Protein AF-A0A7S3DUL2-F1 (afdb_monomer)

Secondary structure (DSSP, 8-state):
-HHHHHHHHHHHHHHHHHTTHHHHHHHHHHHH-HHHHHHHHHHHHHHHHHHHHHGGG-HHHHHHHHHHHHHHHHHHHHHHHHHHHHHH-GGGHHHHHHHHHHHHHHHHHTHHHHHHHH-

Mean predicted aligned error: 7.65 Å

Foldseek 3Di:
DVLVVVLVVLLVVLLVVLLVCLVVLVVCCVPVHQVVLVVVLVVLVVVLVVLVVVCVVDVVSSSVSSNSVSNSVSNCVSSVLVVLCVPPHPPCSVVVVVVVVVVVVVVVVVVVVVVVVVD

Organism: NCBI:txid265537

Structure (mmCIF, N/CA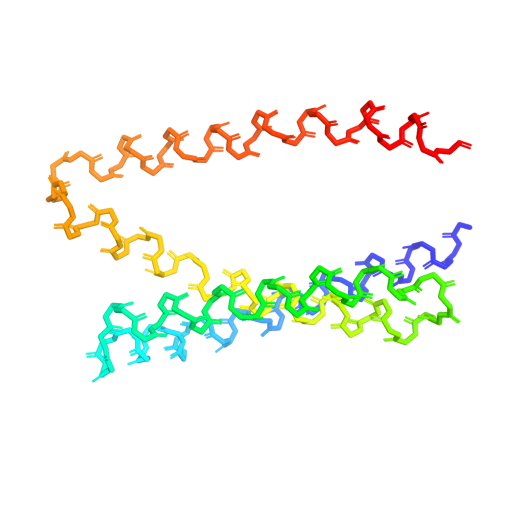/C/O backbone):
data_AF-A0A7S3DUL2-F1
#
_entry.id   AF-A0A7S3DUL2-F1
#
loop_
_atom_site.group_PDB
_atom_site.id
_atom_site.type_symbol
_atom_site.label_atom_id
_atom_site.label_alt_id
_atom_site.label_comp_id
_atom_site.label_asym_id
_atom_site.label_entity_id
_atom_site.label_seq_id
_atom_site.pdbx_PDB_ins_code
_atom_site.Cartn_x
_atom_site.Cartn_y
_atom_site.Cartn_z
_atom_site.occupancy
_atom_site.B_iso_or_equiv
_atom_site.auth_seq_id
_atom_site.auth_comp_id
_atom_site.auth_asym_id
_atom_site.auth_atom_id
_atom_site.pdbx_PDB_model_num
ATOM 1 N N . MET A 1 1 ? 17.197 6.586 -20.367 1.00 55.41 1 MET A N 1
ATOM 2 C CA . MET A 1 1 ? 16.374 7.694 -19.828 1.00 55.41 1 MET A CA 1
ATOM 3 C C . MET A 1 1 ? 14.947 7.662 -20.376 1.00 55.41 1 MET A C 1
ATOM 5 O O . MET A 1 1 ? 14.026 7.801 -19.583 1.00 55.41 1 MET A O 1
ATOM 9 N N . ASP A 1 2 ? 14.726 7.391 -21.668 1.00 65.62 2 ASP A N 1
ATOM 10 C CA . ASP A 1 2 ? 13.365 7.332 -22.242 1.00 65.62 2 ASP A CA 1
ATOM 11 C C . ASP A 1 2 ? 12.476 6.206 -21.678 1.00 65.62 2 ASP A C 1
ATOM 13 O O . ASP A 1 2 ? 11.288 6.418 -21.434 1.00 65.62 2 ASP A O 1
ATOM 17 N N . GLU A 1 3 ? 13.044 5.030 -21.385 1.00 66.75 3 GLU A N 1
ATOM 18 C CA . GLU A 1 3 ? 12.295 3.900 -20.808 1.00 66.75 3 GLU A CA 1
ATOM 19 C C . GLU A 1 3 ? 11.777 4.177 -19.390 1.00 66.75 3 GLU A C 1
ATOM 21 O O . GLU A 1 3 ? 10.616 3.896 -19.095 1.00 66.75 3 GLU A O 1
ATOM 26 N N . GLN A 1 4 ? 12.587 4.798 -18.524 1.00 69.75 4 GLN A N 1
ATOM 27 C CA . GLN A 1 4 ? 12.148 5.206 -17.183 1.00 69.75 4 GLN A CA 1
ATOM 28 C C . GLN A 1 4 ? 11.015 6.234 -17.254 1.00 69.75 4 GLN A C 1
ATOM 30 O O . GLN A 1 4 ? 10.044 6.124 -16.510 1.00 69.75 4 GLN A O 1
ATOM 35 N N . HIS A 1 5 ? 11.088 7.204 -18.170 1.00 75.38 5 HIS A N 1
ATOM 36 C CA . HIS A 1 5 ? 10.007 8.175 -18.348 1.00 75.38 5 HIS A CA 1
ATOM 37 C C . HIS A 1 5 ? 8.711 7.528 -18.847 1.00 75.38 5 HIS A C 1
ATOM 39 O O . HIS A 1 5 ? 7.628 7.893 -18.381 1.00 75.38 5 HIS A O 1
ATOM 45 N N . ALA A 1 6 ? 8.803 6.543 -19.745 1.00 78.12 6 ALA A N 1
ATOM 46 C CA . ALA A 1 6 ? 7.646 5.777 -20.195 1.00 78.12 6 ALA A CA 1
ATOM 47 C C . ALA A 1 6 ? 7.023 4.959 -19.049 1.00 78.12 6 ALA A C 1
ATOM 49 O O . ALA A 1 6 ? 5.808 4.999 -18.862 1.00 78.12 6 ALA A O 1
ATOM 50 N N . LEU A 1 7 ? 7.842 4.281 -18.241 1.00 76.38 7 LEU A N 1
ATOM 51 C CA . LEU A 1 7 ? 7.399 3.510 -17.075 1.00 76.38 7 LEU A CA 1
ATOM 52 C C . LEU A 1 7 ? 6.722 4.387 -16.018 1.00 76.38 7 LEU A C 1
ATOM 54 O O . LEU A 1 7 ? 5.650 4.036 -15.529 1.00 76.38 7 LEU A O 1
ATOM 58 N N . THR A 1 8 ? 7.285 5.559 -15.720 1.00 78.62 8 THR A N 1
ATOM 59 C CA . THR A 1 8 ? 6.676 6.522 -14.792 1.00 78.62 8 THR A CA 1
ATOM 60 C C . THR A 1 8 ? 5.331 7.026 -15.309 1.00 78.62 8 THR A C 1
ATOM 62 O O . THR A 1 8 ? 4.375 7.118 -14.542 1.00 78.62 8 THR A O 1
ATOM 65 N N . ARG A 1 9 ? 5.208 7.297 -16.617 1.00 81.12 9 ARG A N 1
ATOM 66 C CA . ARG A 1 9 ? 3.926 7.696 -17.219 1.00 81.12 9 ARG A CA 1
ATOM 67 C C . ARG A 1 9 ? 2.876 6.588 -17.092 1.00 81.12 9 ARG A C 1
ATOM 69 O O . ARG A 1 9 ? 1.732 6.884 -16.750 1.00 81.12 9 ARG A O 1
ATOM 76 N N . TRP A 1 10 ? 3.259 5.333 -17.331 1.00 81.19 10 TRP A N 1
ATOM 77 C CA . TRP A 1 10 ? 2.374 4.180 -17.145 1.00 81.19 10 TRP A CA 1
ATOM 78 C C . TRP A 1 10 ? 1.943 4.008 -15.691 1.00 81.19 10 TRP A C 1
ATOM 80 O O . TRP A 1 10 ? 0.757 3.811 -15.440 1.00 81.19 10 TRP A O 1
ATOM 90 N N . LEU A 1 11 ? 2.868 4.151 -14.740 1.00 82.88 11 LEU A N 1
ATOM 91 C CA . LEU A 1 11 ? 2.561 4.113 -13.312 1.00 82.88 11 LEU A CA 1
ATOM 92 C C . LEU A 1 11 ? 1.525 5.180 -12.939 1.00 82.88 11 LEU A C 1
ATOM 94 O O . LEU A 1 11 ? 0.506 4.849 -12.343 1.00 82.88 11 LEU A O 1
ATOM 98 N N . SER A 1 12 ? 1.739 6.441 -13.328 1.00 83.19 12 SER A N 1
ATOM 99 C CA . SER A 1 12 ? 0.801 7.529 -13.018 1.00 83.19 12 SER A CA 1
ATOM 100 C C . SER A 1 12 ? -0.581 7.310 -13.636 1.00 83.19 12 SER A C 1
ATOM 102 O O . SER A 1 12 ? -1.592 7.601 -13.002 1.00 83.19 12 SER A O 1
ATOM 104 N N . PHE A 1 13 ? -0.637 6.786 -14.863 1.00 85.38 13 PHE A N 1
ATOM 105 C CA . PHE A 1 13 ? -1.901 6.491 -15.535 1.00 85.38 13 PHE A CA 1
ATOM 106 C C . PHE A 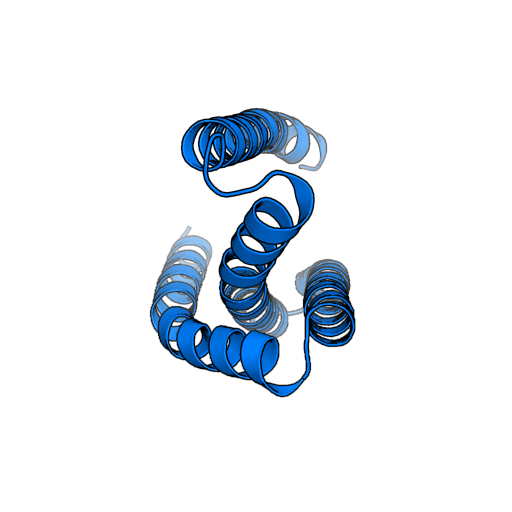1 13 ? -2.666 5.351 -14.847 1.00 85.38 13 PHE A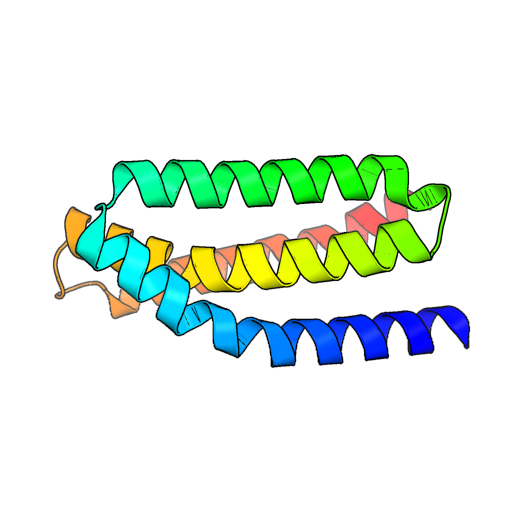 C 1
ATOM 108 O O . PHE A 1 13 ? -3.873 5.456 -14.630 1.00 85.38 13 PHE A O 1
ATOM 115 N N . LEU A 1 14 ? -1.963 4.281 -14.465 1.00 85.94 14 LEU A N 1
ATOM 116 C CA . LEU A 1 14 ? -2.545 3.140 -13.759 1.00 85.94 14 LEU A CA 1
ATOM 117 C C . LEU A 1 14 ? -3.015 3.515 -12.349 1.00 85.94 14 LEU A C 1
ATOM 119 O O . LEU A 1 14 ? -4.101 3.102 -11.952 1.00 85.94 14 LEU A O 1
ATOM 123 N N . ASP A 1 15 ? -2.248 4.332 -11.623 1.00 81.94 15 ASP A N 1
ATOM 124 C CA . ASP A 1 15 ? -2.616 4.805 -10.282 1.00 81.94 15 ASP A CA 1
ATOM 125 C C . ASP A 1 15 ? -3.865 5.704 -10.338 1.00 81.94 15 ASP A C 1
ATOM 127 O O . ASP A 1 15 ? -4.801 5.532 -9.557 1.00 81.94 15 ASP A O 1
ATOM 131 N N . ALA A 1 16 ? -3.957 6.587 -11.340 1.00 83.50 16 ALA A N 1
ATOM 132 C CA . ALA A 1 16 ? -5.160 7.387 -11.577 1.00 83.50 16 ALA A CA 1
ATOM 133 C C . ALA A 1 16 ? -6.381 6.519 -11.936 1.00 83.50 16 ALA A C 1
ATOM 135 O O . ALA A 1 16 ? -7.483 6.761 -11.443 1.00 83.50 16 ALA A O 1
ATOM 136 N N . GLY A 1 17 ? -6.195 5.485 -12.762 1.00 82.50 17 GLY A N 1
ATOM 137 C CA . GLY A 1 17 ? -7.259 4.545 -13.123 1.00 82.50 17 GLY A CA 1
ATOM 138 C C . GLY A 1 17 ? -7.736 3.686 -11.946 1.00 82.50 17 GLY A C 1
ATOM 139 O O . GLY A 1 17 ? -8.925 3.382 -11.835 1.00 82.50 17 GLY A O 1
ATOM 140 N N . ALA A 1 18 ? -6.841 3.339 -11.022 1.00 81.75 18 ALA A N 1
ATOM 141 C CA . ALA A 1 18 ? -7.166 2.510 -9.866 1.00 81.75 18 ALA A CA 1
ATOM 142 C C . ALA A 1 18 ? -8.097 3.195 -8.854 1.00 81.75 18 ALA A C 1
ATOM 144 O O . ALA A 1 18 ? -8.715 2.503 -8.042 1.00 81.75 18 ALA A O 1
ATOM 145 N N . ILE A 1 19 ? -8.282 4.519 -8.924 1.00 79.88 19 ILE A N 1
ATOM 146 C CA . ILE A 1 19 ? -9.261 5.253 -8.102 1.00 79.88 19 ILE A CA 1
ATOM 147 C C . ILE A 1 19 ? -10.680 4.703 -8.310 1.00 79.88 19 ILE A C 1
ATOM 149 O O . ILE A 1 19 ? -11.476 4.666 -7.373 1.00 79.88 19 ILE A O 1
ATOM 153 N N . VAL A 1 20 ? -10.990 4.182 -9.501 1.00 82.44 20 VAL A N 1
ATOM 154 C CA . VAL A 1 20 ? -12.296 3.572 -9.801 1.00 82.44 20 VAL A CA 1
ATOM 155 C C . VAL A 1 20 ? -12.518 2.271 -9.009 1.00 82.44 20 VAL A C 1
ATOM 157 O O . VAL A 1 20 ? -13.658 1.888 -8.754 1.00 82.44 20 VAL A O 1
ATOM 160 N N . ALA A 1 21 ? -11.450 1.616 -8.539 1.00 80.31 21 ALA A N 1
ATOM 161 C CA . ALA A 1 21 ? -11.537 0.441 -7.671 1.00 80.31 21 ALA A CA 1
ATOM 162 C C . ALA A 1 21 ? -11.774 0.793 -6.187 1.00 80.31 21 ALA A C 1
ATOM 164 O O . ALA A 1 21 ? -12.150 -0.079 -5.403 1.00 80.31 21 ALA A O 1
ATOM 165 N N . ALA A 1 22 ? -11.610 2.059 -5.784 1.00 78.25 22 ALA A N 1
ATOM 166 C CA . ALA A 1 22 ? -11.868 2.496 -4.413 1.00 78.25 22 ALA A CA 1
ATOM 167 C C . ALA A 1 22 ? -13.329 2.260 -3.960 1.00 78.25 22 ALA A C 1
ATOM 169 O O . ALA A 1 22 ? -13.513 1.630 -2.915 1.00 78.25 22 ALA A O 1
ATOM 170 N N . PRO A 1 23 ? -14.382 2.651 -4.714 1.00 81.44 23 PRO A N 1
ATOM 171 C CA . PRO A 1 23 ? -15.764 2.350 -4.324 1.00 81.44 23 PRO A CA 1
ATOM 172 C C . PRO A 1 23 ? -16.062 0.844 -4.277 1.00 81.44 23 PRO A C 1
ATOM 174 O O . PRO A 1 23 ? -16.826 0.408 -3.418 1.00 81.44 23 PRO A O 1
ATOM 177 N N . LEU A 1 24 ? -15.419 0.035 -5.128 1.00 82.31 24 LEU A N 1
ATOM 178 C CA . LEU A 1 24 ? -15.545 -1.427 -5.087 1.00 82.31 24 LEU A CA 1
ATOM 179 C C . LEU A 1 24 ? -15.011 -1.998 -3.766 1.00 82.31 24 LEU A C 1
ATOM 181 O O . LEU A 1 24 ? -15.667 -2.826 -3.136 1.00 82.31 24 LEU A O 1
ATOM 185 N N . SER A 1 25 ? -13.847 -1.524 -3.318 1.00 79.50 25 SER A N 1
ATOM 186 C CA . SER A 1 25 ? -13.275 -1.946 -2.036 1.00 79.50 25 SER A CA 1
ATOM 187 C C . SER A 1 25 ? -14.131 -1.514 -0.837 1.00 79.50 25 SER A C 1
ATOM 189 O O . SER A 1 25 ? -14.294 -2.283 0.109 1.00 79.50 25 SER A O 1
ATOM 191 N N . GLY A 1 26 ? -14.751 -0.328 -0.905 1.00 79.88 26 GLY A N 1
ATOM 192 C CA . GLY A 1 26 ? -15.709 0.136 0.099 1.00 79.88 26 GLY A CA 1
ATOM 193 C C . GLY A 1 26 ? -16.956 -0.747 0.154 1.00 79.88 26 GLY A C 1
ATOM 194 O O . GLY A 1 26 ? -17.379 -1.142 1.236 1.00 79.88 26 GLY A O 1
ATOM 195 N N . TYR A 1 27 ? -17.491 -1.137 -1.007 1.00 82.06 27 TYR A N 1
ATOM 196 C CA . TYR A 1 27 ? -18.622 -2.060 -1.086 1.00 82.06 27 TYR A CA 1
ATOM 197 C C . TYR A 1 27 ? -18.288 -3.447 -0.517 1.00 82.06 27 TYR A C 1
ATOM 199 O O . TYR A 1 27 ? -19.091 -4.017 0.218 1.00 82.06 27 TYR A O 1
ATOM 207 N N . MET A 1 28 ? -17.101 -3.994 -0.805 1.00 78.56 28 MET A N 1
ATOM 208 C CA . MET A 1 28 ? -16.655 -5.268 -0.216 1.00 78.56 28 MET A CA 1
ATOM 209 C C . MET A 1 28 ? -16.527 -5.188 1.307 1.00 78.56 28 MET A C 1
A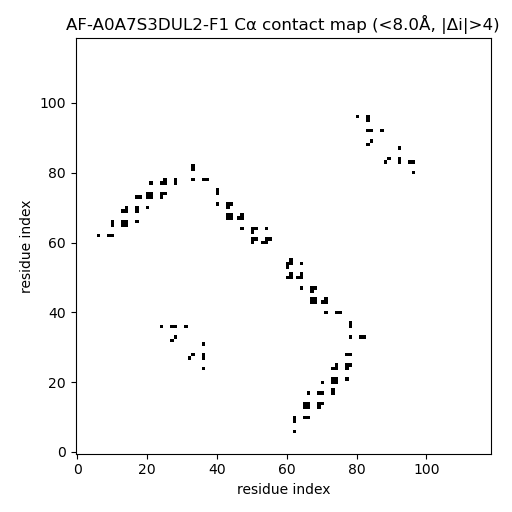TOM 211 O O . MET A 1 28 ? -16.937 -6.114 2.008 1.00 78.56 28 MET A O 1
ATOM 215 N N . LEU A 1 29 ? -15.995 -4.078 1.819 1.00 80.12 29 LEU A N 1
ATOM 216 C CA . LEU A 1 29 ? -15.844 -3.858 3.253 1.00 80.12 29 LEU A CA 1
ATOM 217 C C . LEU A 1 29 ? -17.204 -3.815 3.970 1.00 80.12 29 LEU A C 1
ATOM 219 O O . LEU A 1 29 ? -17.331 -4.378 5.059 1.00 80.12 29 LEU A O 1
ATOM 223 N N . ASP A 1 30 ? -18.204 -3.189 3.350 1.00 80.81 30 ASP A N 1
ATOM 224 C CA . ASP A 1 30 ? -19.548 -3.030 3.916 1.00 80.81 30 ASP A CA 1
ATOM 225 C C . ASP A 1 30 ? -20.397 -4.313 3.799 1.00 80.81 30 ASP A C 1
ATOM 227 O O . ASP A 1 30 ? -21.143 -4.665 4.708 1.00 80.81 30 ASP A O 1
ATOM 231 N N . SER A 1 31 ? -20.239 -5.073 2.707 1.00 81.50 31 SER A N 1
ATOM 232 C CA . SER A 1 31 ? -21.046 -6.276 2.432 1.00 81.50 31 SER A CA 1
ATOM 233 C C . SER A 1 31 ? -20.480 -7.576 3.014 1.00 81.50 31 SER A C 1
ATOM 235 O O . SER A 1 31 ? -21.239 -8.410 3.505 1.00 81.50 31 SER A O 1
ATOM 237 N N . VAL A 1 32 ? -19.159 -7.777 2.960 1.00 76.88 32 VAL A N 1
ATOM 238 C CA . VAL A 1 32 ? -18.497 -9.040 3.353 1.00 76.88 32 VAL A CA 1
ATOM 239 C C . VAL A 1 32 ? -17.816 -8.915 4.723 1.00 76.88 32 VAL A C 1
ATOM 241 O O . VAL A 1 32 ? -17.538 -9.911 5.394 1.00 76.88 32 VAL A O 1
ATOM 244 N N . GLY A 1 33 ? -17.577 -7.684 5.177 1.00 77.56 33 GLY A N 1
ATOM 245 C CA . GLY A 1 33 ? -17.000 -7.375 6.476 1.00 77.56 33 GLY A CA 1
ATOM 246 C C . GLY A 1 33 ? -15.475 -7.231 6.479 1.00 77.56 33 GLY A C 1
ATOM 247 O O . GLY A 1 33 ? -14.774 -7.322 5.468 1.00 77.56 33 GLY A O 1
ATOM 248 N N . PHE A 1 34 ? -14.944 -6.981 7.677 1.00 74.00 34 PHE A N 1
ATOM 249 C CA . PHE A 1 34 ? -13.568 -6.518 7.880 1.00 74.00 34 PHE A CA 1
ATOM 250 C C . PHE A 1 34 ? -12.494 -7.595 7.632 1.00 74.00 34 PHE A C 1
ATOM 252 O O . PHE A 1 34 ? -11.508 -7.341 6.946 1.00 74.00 34 PHE A O 1
ATOM 259 N N . ALA A 1 35 ? -12.687 -8.808 8.162 1.00 79.19 35 ALA A N 1
ATOM 260 C CA . ALA A 1 35 ? -11.718 -9.903 8.058 1.00 79.19 35 ALA A CA 1
ATOM 261 C C . ALA A 1 35 ? -11.454 -10.395 6.615 1.00 79.19 35 ALA A C 1
ATOM 263 O O . ALA A 1 35 ? -10.284 -10.504 6.247 1.00 79.19 35 ALA A O 1
ATOM 264 N N . PRO A 1 36 ? -12.468 -10.661 5.766 1.00 80.69 36 PRO A N 1
ATOM 265 C CA . PRO A 1 36 ? -12.215 -11.102 4.392 1.00 80.69 36 PRO A CA 1
ATOM 266 C C . PRO A 1 36 ? -11.571 -10.001 3.546 1.00 80.69 36 PRO A C 1
ATOM 268 O O . PRO A 1 36 ? -10.661 -10.283 2.770 1.00 80.69 36 PRO A O 1
ATOM 271 N N . THR A 1 37 ? -11.955 -8.739 3.761 1.00 81.94 37 THR A N 1
ATOM 272 C CA . THR A 1 37 ? -11.323 -7.593 3.091 1.00 81.94 37 THR A CA 1
ATOM 273 C C . THR A 1 37 ? -9.845 -7.469 3.474 1.00 81.94 37 THR A C 1
ATOM 275 O O . THR A 1 37 ? -9.011 -7.241 2.602 1.00 81.94 37 THR A O 1
ATOM 278 N N . ALA A 1 38 ? -9.490 -7.708 4.744 1.00 81.62 38 ALA A N 1
ATOM 279 C CA . ALA A 1 38 ? -8.097 -7.741 5.195 1.00 81.62 38 ALA A CA 1
ATOM 280 C C . ALA A 1 38 ? -7.272 -8.799 4.448 1.00 81.62 38 ALA A C 1
ATOM 282 O O . ALA A 1 38 ? -6.187 -8.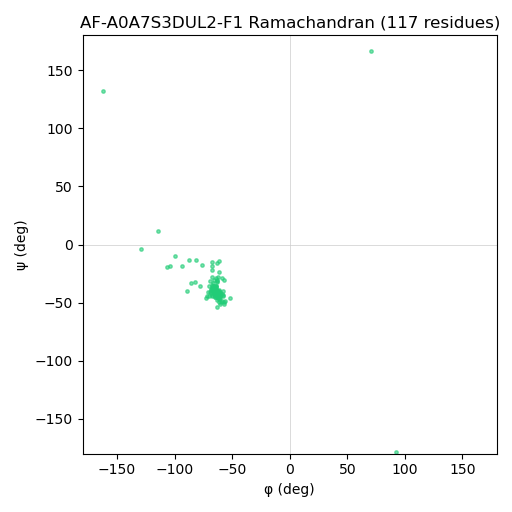505 3.946 1.00 81.62 38 ALA A O 1
ATOM 283 N N . VAL A 1 39 ? -7.801 -10.024 4.354 1.00 86.12 39 VAL A N 1
ATOM 284 C CA . VAL A 1 39 ? -7.137 -11.136 3.661 1.00 86.12 39 VAL A CA 1
ATOM 285 C C . VAL A 1 39 ? -6.968 -10.812 2.180 1.00 86.12 39 VAL A C 1
ATOM 287 O O . VAL A 1 39 ? -5.871 -10.976 1.656 1.00 86.12 39 VAL A O 1
ATOM 290 N N . CYS A 1 40 ? -8.001 -10.287 1.513 1.00 85.75 40 CYS A N 1
ATOM 291 C CA . CYS A 1 40 ? -7.899 -9.853 0.120 1.00 85.75 40 CYS A CA 1
ATOM 292 C C . CYS A 1 40 ? -6.797 -8.803 -0.068 1.00 85.75 40 CYS A C 1
ATOM 294 O O . CYS A 1 40 ? -5.933 -8.984 -0.923 1.00 85.75 40 CYS A O 1
ATOM 296 N N . THR A 1 41 ? -6.765 -7.755 0.755 1.00 86.25 41 THR A N 1
ATOM 297 C CA . THR A 1 41 ? -5.739 -6.704 0.669 1.00 86.25 41 THR A CA 1
ATOM 298 C C . THR A 1 41 ? -4.330 -7.269 0.869 1.00 86.25 41 THR A C 1
ATOM 300 O O . THR A 1 41 ? -3.428 -6.950 0.096 1.00 86.25 41 THR A O 1
ATOM 303 N N . ILE A 1 42 ? -4.134 -8.165 1.844 1.00 87.69 42 ILE A N 1
ATOM 304 C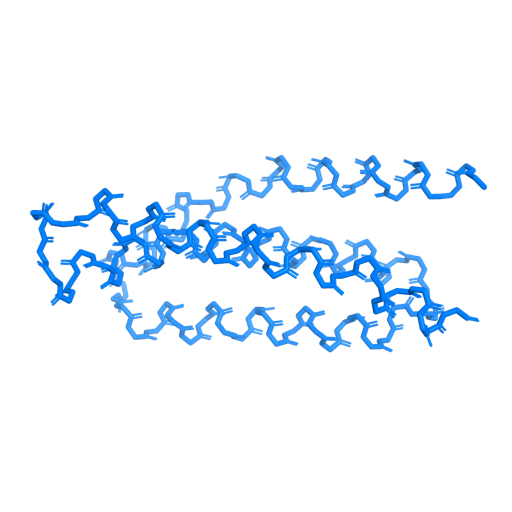 CA . ILE A 1 42 ? -2.843 -8.835 2.076 1.00 87.69 42 ILE A CA 1
ATOM 305 C C . ILE A 1 42 ? -2.445 -9.697 0.873 1.00 87.69 42 ILE A C 1
ATOM 307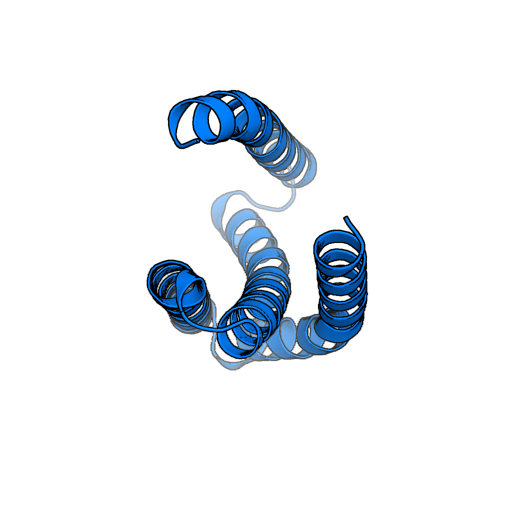 O O . ILE A 1 42 ? -1.302 -9.630 0.429 1.00 87.69 42 ILE A O 1
ATOM 311 N N . MET A 1 43 ? -3.375 -10.469 0.307 1.00 89.94 43 MET A N 1
ATOM 312 C CA . MET A 1 43 ? -3.102 -11.335 -0.844 1.00 89.94 43 MET A CA 1
ATOM 313 C C . MET A 1 43 ? -2.723 -10.534 -2.094 1.00 89.94 43 MET A C 1
ATOM 315 O O . MET A 1 43 ? -1.792 -10.918 -2.804 1.00 89.94 43 MET A O 1
ATOM 319 N N . VAL A 1 44 ? -3.381 -9.397 -2.347 1.00 87.69 44 VAL A N 1
ATOM 320 C CA . VAL A 1 44 ? -3.013 -8.497 -3.454 1.00 87.69 44 VAL A CA 1
ATOM 321 C C . VAL A 1 44 ? -1.621 -7.894 -3.215 1.00 87.69 44 VAL A C 1
ATOM 323 O O . VAL A 1 44 ? -0.807 -7.860 -4.137 1.00 87.69 44 VAL A O 1
ATOM 326 N N . GLY A 1 45 ? -1.298 -7.508 -1.975 1.00 86.50 45 GLY A N 1
ATOM 327 C CA . GLY A 1 45 ? 0.035 -7.015 -1.608 1.00 86.50 45 GLY A CA 1
ATOM 328 C C . GLY A 1 45 ? 1.141 -8.067 -1.767 1.00 86.50 45 GLY A C 1
ATOM 329 O O . GLY A 1 45 ? 2.195 -7.783 -2.331 1.00 86.50 45 GLY A O 1
ATOM 330 N N . LEU A 1 46 ? 0.895 -9.310 -1.345 1.00 88.44 46 LEU A N 1
ATOM 331 C CA . LEU A 1 46 ? 1.830 -10.423 -1.543 1.00 88.44 46 LEU A CA 1
ATOM 332 C C . LEU A 1 46 ? 2.048 -10.714 -3.028 1.00 88.44 46 LEU A C 1
ATOM 334 O O . LEU A 1 46 ? 3.182 -10.896 -3.464 1.00 88.44 46 LEU A O 1
ATOM 338 N N . THR A 1 47 ? 0.971 -10.702 -3.814 1.00 88.75 47 THR A N 1
ATOM 339 C CA . THR A 1 47 ? 1.042 -10.895 -5.267 1.00 88.75 47 THR A CA 1
ATOM 340 C C . THR A 1 47 ? 1.931 -9.827 -5.907 1.00 88.75 47 THR A C 1
ATOM 342 O O . THR A 1 47 ? 2.789 -10.149 -6.726 1.00 88.75 47 THR A O 1
ATOM 345 N N . GLN A 1 48 ? 1.794 -8.570 -5.479 1.00 88.06 48 GLN A N 1
ATOM 346 C CA . GLN A 1 48 ? 2.625 -7.458 -5.935 1.00 88.06 48 GLN A CA 1
ATOM 347 C C . GLN A 1 48 ? 4.113 -7.645 -5.588 1.00 88.06 48 GLN A C 1
ATOM 349 O O . GLN A 1 48 ? 4.967 -7.417 -6.447 1.00 88.06 48 GLN A O 1
ATOM 354 N N . GLN A 1 49 ? 4.439 -8.107 -4.377 1.00 86.38 49 GLN A N 1
ATOM 355 C CA . GLN A 1 49 ? 5.830 -8.386 -3.998 1.00 86.38 49 GLN A CA 1
ATOM 356 C C . GLN A 1 49 ? 6.442 -9.524 -4.821 1.00 86.38 49 GLN A C 1
ATOM 358 O O . GLN A 1 49 ? 7.566 -9.397 -5.302 1.00 86.38 49 GLN A O 1
ATOM 363 N N . VAL A 1 50 ? 5.696 -10.611 -5.044 1.00 86.81 50 VAL A N 1
ATOM 364 C CA . VAL A 1 50 ? 6.153 -11.731 -5.885 1.00 86.81 50 VAL A CA 1
ATOM 365 C C . VAL A 1 50 ? 6.390 -11.269 -7.324 1.00 86.81 50 VAL A C 1
ATOM 367 O O . VAL A 1 50 ? 7.399 -11.623 -7.930 1.00 86.81 50 VAL A O 1
ATOM 370 N N . LEU A 1 51 ? 5.503 -10.427 -7.860 1.00 84.81 51 LEU A N 1
ATOM 371 C CA . LEU A 1 51 ? 5.656 -9.833 -9.188 1.00 84.81 51 LEU A CA 1
ATOM 372 C C . LEU A 1 51 ? 6.91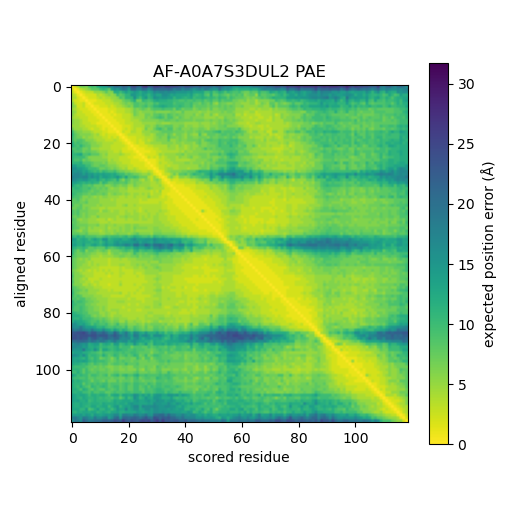7 -8.972 -9.303 1.00 84.81 51 LEU A C 1
ATOM 374 O O . LEU A 1 51 ? 7.596 -9.045 -10.323 1.00 84.81 51 LEU A O 1
ATOM 378 N N . LEU A 1 52 ? 7.264 -8.194 -8.271 1.00 83.12 52 LEU A N 1
ATOM 379 C CA . LEU A 1 52 ? 8.502 -7.408 -8.261 1.00 83.12 52 LEU A CA 1
ATOM 380 C C . LEU A 1 52 ? 9.765 -8.276 -8.288 1.00 83.12 52 LEU A C 1
ATOM 382 O O . LEU A 1 52 ? 10.722 -7.902 -8.958 1.00 83.12 52 LEU A O 1
ATOM 386 N N . LEU A 1 53 ? 9.767 -9.439 -7.630 1.00 82.31 53 LEU A N 1
ATOM 387 C CA . LEU A 1 53 ? 10.923 -10.347 -7.646 1.00 82.31 53 LEU A CA 1
ATOM 388 C C . LEU A 1 53 ? 11.220 -10.902 -9.048 1.00 82.31 53 LEU A C 1
ATOM 390 O O . LEU A 1 53 ? 12.368 -11.194 -9.369 1.00 82.31 53 LEU A O 1
ATOM 394 N N . VAL A 1 54 ? 10.193 -11.029 -9.892 1.00 79.88 54 VAL A N 1
ATOM 395 C CA . VAL A 1 54 ? 10.304 -11.570 -11.260 1.00 79.88 54 VAL A CA 1
ATOM 396 C C . VAL A 1 54 ? 10.359 -10.451 -12.318 1.00 79.88 54 VAL A C 1
ATOM 398 O O . VAL A 1 54 ? 10.695 -10.697 -13.480 1.00 79.88 54 VAL A O 1
ATOM 401 N N . ALA A 1 55 ? 10.095 -9.198 -11.929 1.00 68.38 55 ALA A N 1
ATOM 402 C CA . ALA A 1 55 ? 9.979 -8.053 -12.834 1.00 68.38 55 ALA A CA 1
ATOM 403 C C . ALA A 1 55 ? 11.262 -7.735 -13.620 1.00 68.38 55 ALA A C 1
ATOM 405 O O . ALA A 1 55 ? 11.170 -7.184 -14.715 1.00 68.38 55 ALA A O 1
ATOM 406 N N . GLY A 1 56 ? 12.439 -8.139 -13.126 1.00 63.78 56 GLY A N 1
ATOM 407 C CA . GLY A 1 56 ? 13.718 -7.935 -13.819 1.00 63.78 56 GLY A CA 1
ATOM 408 C C . GLY A 1 56 ? 13.828 -8.629 -15.186 1.00 63.78 56 GLY A C 1
ATOM 409 O O . GLY A 1 56 ? 14.716 -8.301 -15.963 1.00 63.78 56 GLY A O 1
ATOM 410 N N . SER A 1 57 ? 12.924 -9.564 -15.504 1.00 68.81 57 SER A N 1
ATOM 411 C CA . SER A 1 57 ? 12.973 -10.347 -16.749 1.00 68.81 57 SER A CA 1
ATOM 412 C C . SER A 1 57 ? 12.142 -9.766 -17.902 1.00 68.81 57 SER A C 1
ATOM 414 O O . SER A 1 57 ? 12.341 -10.162 -19.049 1.00 68.81 57 SER A O 1
ATOM 416 N N . SER A 1 58 ? 11.174 -8.875 -17.642 1.00 77.38 58 SER A N 1
ATOM 417 C CA . SER A 1 58 ? 10.291 -8.345 -18.693 1.00 77.38 58 SER A CA 1
ATOM 418 C C . SER A 1 58 ? 9.572 -7.058 -18.285 1.00 77.38 58 SER A C 1
ATOM 420 O O . SER A 1 58 ? 8.891 -7.009 -17.258 1.00 77.38 58 SER A O 1
ATOM 422 N N . SER A 1 59 ? 9.603 -6.050 -19.161 1.00 75.25 59 SER A N 1
ATOM 423 C CA . SER A 1 59 ? 8.909 -4.768 -18.971 1.00 75.25 59 SER A CA 1
ATOM 424 C C . SER A 1 59 ? 7.389 -4.920 -18.799 1.00 75.25 59 SER A C 1
ATOM 426 O O . SER A 1 59 ? 6.768 -4.132 -18.088 1.00 75.25 59 SER A O 1
ATOM 428 N N . LEU A 1 60 ? 6.776 -5.959 -19.384 1.00 79.25 60 LEU A N 1
ATOM 429 C CA . LEU A 1 60 ? 5.342 -6.240 -19.225 1.00 79.25 60 LEU A CA 1
ATOM 430 C C . LEU A 1 60 ? 4.989 -6.685 -17.800 1.00 79.25 60 LEU A C 1
ATOM 432 O O . LEU A 1 60 ? 3.957 -6.280 -17.266 1.00 79.25 60 LEU A O 1
ATOM 436 N N . ILE A 1 61 ? 5.859 -7.475 -17.167 1.00 81.88 61 ILE A N 1
ATOM 437 C CA . ILE A 1 61 ? 5.678 -7.940 -15.784 1.00 81.88 61 ILE A CA 1
ATOM 438 C C . ILE A 1 61 ? 5.785 -6.750 -14.823 1.00 81.88 61 ILE A C 1
ATOM 440 O O . ILE A 1 61 ? 5.032 -6.665 -13.853 1.00 81.88 61 ILE A O 1
ATOM 444 N N . MET A 1 62 ? 6.650 -5.781 -15.135 1.00 81.56 62 MET A N 1
ATOM 445 C CA . MET A 1 62 ? 6.778 -4.553 -14.352 1.00 81.56 62 MET A CA 1
ATOM 446 C C . MET A 1 62 ? 5.528 -3.664 -14.443 1.00 81.56 62 MET A C 1
ATOM 448 O O . MET A 1 62 ? 5.023 -3.215 -13.416 1.00 81.56 62 MET A O 1
ATOM 452 N N . ILE A 1 63 ? 4.964 -3.481 -15.643 1.00 83.88 63 ILE A N 1
ATOM 453 C CA . ILE A 1 63 ? 3.700 -2.743 -15.828 1.00 83.88 63 ILE A CA 1
ATOM 454 C C . ILE A 1 63 ? 2.549 -3.441 -15.089 1.00 83.88 63 ILE A C 1
ATOM 456 O O . ILE A 1 63 ? 1.742 -2.784 -14.430 1.00 83.88 63 ILE A O 1
ATOM 460 N N . PHE A 1 64 ? 2.486 -4.774 -15.147 1.00 85.00 64 PHE A N 1
ATOM 461 C CA . PHE A 1 64 ? 1.479 -5.536 -14.412 1.00 85.00 64 PHE A CA 1
ATOM 462 C C . PHE A 1 64 ? 1.643 -5.384 -12.892 1.00 85.00 64 PHE A C 1
ATOM 464 O O . PHE A 1 64 ? 0.658 -5.175 -12.188 1.00 85.00 64 PHE A O 1
ATOM 471 N N . SER A 1 65 ? 2.880 -5.389 -12.385 1.00 86.12 65 SER A N 1
ATOM 472 C CA . SER A 1 65 ? 3.169 -5.107 -10.972 1.00 86.12 65 SER A CA 1
ATOM 473 C C . SER A 1 65 ? 2.657 -3.728 -10.538 1.00 86.12 65 SER A C 1
ATOM 475 O O . SER A 1 65 ? 2.058 -3.608 -9.470 1.00 86.12 65 SER A O 1
ATOM 477 N N . PHE A 1 66 ? 2.793 -2.701 -11.385 1.00 85.50 66 PHE A N 1
ATOM 478 C CA . PHE A 1 66 ? 2.236 -1.371 -11.114 1.00 85.50 66 PHE A CA 1
ATOM 479 C C . PHE A 1 66 ? 0.706 -1.364 -11.057 1.00 85.50 66 PHE A C 1
ATOM 481 O O . PHE A 1 66 ? 0.136 -0.712 -10.185 1.00 85.50 66 PHE A O 1
ATOM 488 N N . ALA A 1 67 ? 0.034 -2.122 -11.924 1.00 86.06 67 ALA A N 1
ATOM 489 C CA . ALA A 1 67 ? -1.422 -2.253 -11.882 1.00 86.06 67 ALA A CA 1
ATOM 490 C C . ALA A 1 67 ? -1.898 -2.939 -10.588 1.00 86.06 67 ALA A C 1
ATOM 492 O O . ALA A 1 67 ? -2.841 -2.476 -9.945 1.00 86.06 67 ALA A O 1
ATOM 493 N N . VAL A 1 68 ? -1.217 -4.011 -10.166 1.00 87.12 68 VAL A N 1
ATOM 494 C CA . VAL A 1 68 ? -1.525 -4.717 -8.910 1.00 87.12 68 VAL A CA 1
ATOM 495 C C . VAL A 1 68 ? -1.216 -3.839 -7.694 1.00 87.12 68 VAL A C 1
ATOM 497 O O . VAL A 1 68 ? -1.995 -3.823 -6.743 1.00 87.12 68 VAL A O 1
ATOM 500 N N . TYR A 1 69 ? -0.134 -3.058 -7.731 1.00 86.19 69 TYR A N 1
ATOM 501 C CA . TYR A 1 69 ? 0.186 -2.070 -6.699 1.00 86.19 69 TYR A CA 1
ATOM 502 C C . TYR A 1 69 ? -0.900 -0.995 -6.567 1.00 86.19 69 TYR A C 1
ATOM 504 O O . TYR A 1 69 ? -1.346 -0.701 -5.457 1.00 86.19 69 TYR A O 1
ATOM 512 N N . ALA A 1 70 ? -1.363 -0.443 -7.688 1.00 86.19 70 ALA A N 1
ATOM 513 C CA . ALA A 1 70 ? -2.415 0.566 -7.701 1.00 86.19 70 ALA A CA 1
ATOM 514 C C . ALA A 1 70 ? -3.737 0.008 -7.137 1.00 86.19 70 ALA A C 1
ATOM 516 O O . ALA A 1 70 ? -4.382 0.640 -6.301 1.00 86.19 70 ALA A O 1
ATOM 517 N N . LEU A 1 71 ? -4.093 -1.231 -7.500 1.00 85.75 71 LEU A N 1
ATOM 518 C CA . LEU A 1 71 ? -5.231 -1.940 -6.909 1.00 85.75 71 LEU A CA 1
ATOM 519 C C . LEU A 1 71 ? -5.055 -2.156 -5.403 1.00 85.75 71 LEU A C 1
ATOM 521 O O . LEU A 1 71 ? -5.949 -1.812 -4.636 1.00 85.75 71 LEU A O 1
ATOM 525 N N . TYR A 1 72 ? -3.907 -2.672 -4.960 1.00 86.69 72 TYR A N 1
ATOM 526 C CA . TYR A 1 72 ? -3.605 -2.836 -3.536 1.00 86.69 72 TYR A CA 1
ATOM 527 C C . TYR A 1 72 ? -3.819 -1.530 -2.764 1.00 86.69 72 TYR A C 1
ATOM 529 O O . TYR A 1 72 ? -4.477 -1.519 -1.723 1.00 86.69 72 TYR A O 1
ATOM 537 N N . ARG A 1 73 ? -3.323 -0.415 -3.306 1.00 83.44 73 ARG A N 1
ATOM 538 C CA . ARG A 1 73 ? -3.439 0.911 -2.701 1.00 83.44 73 ARG A CA 1
ATOM 539 C C . ARG A 1 73 ? -4.895 1.359 -2.552 1.00 83.44 73 ARG A C 1
ATOM 541 O O . ARG A 1 73 ? -5.274 1.844 -1.485 1.00 83.44 73 ARG A O 1
ATOM 548 N N . SER A 1 74 ? -5.715 1.137 -3.578 1.00 83.50 74 SER A N 1
ATOM 549 C CA . SER A 1 74 ? -7.149 1.447 -3.547 1.00 83.50 74 SER A CA 1
ATOM 550 C C . SER A 1 74 ? -7.916 0.642 -2.497 1.00 83.50 74 SER A C 1
ATOM 552 O O . SER A 1 74 ? -8.862 1.171 -1.923 1.00 83.50 74 SER A O 1
ATOM 554 N N . PHE A 1 75 ? -7.497 -0.592 -2.199 1.00 81.88 75 PHE A N 1
ATOM 555 C CA . PHE A 1 75 ? -8.086 -1.419 -1.135 1.00 81.88 75 PHE A CA 1
ATOM 556 C C . PHE A 1 75 ? -7.538 -1.092 0.261 1.00 81.88 75 PHE A C 1
ATOM 558 O O . PHE A 1 75 ? -8.255 -1.195 1.259 1.00 81.88 75 PHE A O 1
ATOM 565 N N . LEU A 1 76 ? -6.274 -0.677 0.346 1.00 83.50 76 LEU A N 1
ATOM 566 C CA . LEU A 1 76 ? -5.601 -0.407 1.610 1.00 83.50 76 LEU A CA 1
ATOM 567 C C . LEU A 1 76 ? -6.172 0.816 2.328 1.00 83.50 76 LEU A C 1
ATOM 569 O O . LEU A 1 76 ? -6.357 0.758 3.542 1.00 83.50 76 LEU A O 1
ATOM 573 N N . PHE A 1 77 ? -6.478 1.904 1.612 1.00 82.38 77 PHE A N 1
ATOM 574 C CA . PHE A 1 77 ? -6.969 3.128 2.253 1.00 82.38 77 PHE A CA 1
ATOM 575 C C . PHE A 1 77 ? -8.315 2.936 2.973 1.00 82.38 77 PHE A C 1
ATOM 577 O O . PHE A 1 77 ? -8.379 3.226 4.171 1.00 82.38 77 PHE A O 1
ATOM 584 N N . PRO A 1 78 ? -9.378 2.413 2.328 1.00 81.62 78 PRO A N 1
ATOM 585 C CA . PRO A 1 78 ? -10.667 2.228 2.994 1.00 81.62 78 PRO A CA 1
ATOM 586 C C . PRO A 1 78 ? -10.580 1.216 4.135 1.00 81.62 78 PRO A C 1
ATOM 588 O O . PRO A 1 78 ? -11.149 1.442 5.201 1.00 81.62 78 PRO A O 1
ATOM 591 N N . TYR A 1 79 ? -9.801 0.145 3.955 1.00 82.44 79 TYR A N 1
ATOM 592 C CA . TYR A 1 79 ? -9.536 -0.833 5.006 1.00 82.44 79 TYR A CA 1
ATOM 593 C C . TYR A 1 79 ? -8.833 -0.210 6.221 1.00 82.44 79 TYR A C 1
ATOM 595 O O . TYR A 1 79 ? -9.244 -0.432 7.359 1.00 82.44 79 TYR A O 1
ATOM 603 N N . PHE A 1 80 ? -7.798 0.602 5.996 1.00 82.94 80 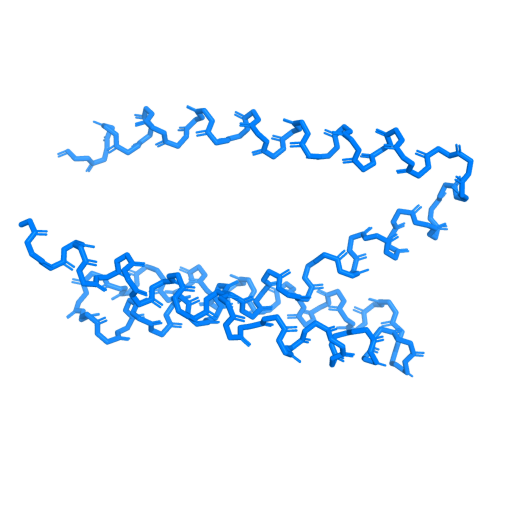PHE A N 1
ATOM 604 C CA . PHE A 1 80 ? -7.040 1.258 7.057 1.00 82.94 80 PHE A CA 1
ATOM 605 C C . PHE A 1 80 ? -7.917 2.211 7.878 1.00 82.94 80 PHE A C 1
ATOM 607 O O . PHE A 1 80 ? -7.929 2.147 9.110 1.00 82.94 80 PHE A O 1
ATOM 614 N N . PHE A 1 81 ? -8.718 3.043 7.208 1.00 82.00 81 PHE A N 1
ATOM 615 C CA . PHE A 1 81 ? -9.650 3.941 7.887 1.00 82.00 81 PHE A CA 1
ATOM 616 C C . PHE A 1 81 ? -10.762 3.186 8.627 1.00 82.00 81 PHE A C 1
ATOM 618 O O . PHE A 1 81 ? -11.113 3.566 9.744 1.00 82.00 81 PHE A O 1
ATOM 625 N N . ALA A 1 82 ? -11.264 2.085 8.066 1.00 80.94 82 ALA A N 1
ATOM 626 C CA . ALA A 1 82 ? -12.226 1.218 8.742 1.00 80.94 82 ALA A CA 1
ATOM 627 C C . ALA A 1 82 ? -11.633 0.498 9.966 1.00 80.94 82 ALA A C 1
ATOM 629 O O . ALA A 1 82 ? -12.307 0.318 10.979 1.00 80.94 82 ALA A O 1
ATOM 630 N N . SER A 1 83 ? -10.359 0.105 9.902 1.00 78.81 83 SER A N 1
ATOM 631 C CA . SER A 1 83 ? -9.643 -0.495 11.032 1.00 78.81 83 SER A CA 1
ATOM 632 C C . SER A 1 83 ? -9.492 0.502 12.175 1.00 78.81 83 SER A C 1
ATOM 634 O O . SER A 1 83 ? -9.743 0.173 13.335 1.00 78.81 83 SER A O 1
ATOM 636 N N . LEU A 1 84 ? -9.097 1.732 11.836 1.00 77.56 84 LEU A N 1
ATOM 637 C CA . LEU A 1 84 ? -8.938 2.830 12.781 1.00 77.56 84 LEU A CA 1
ATOM 638 C C . LEU A 1 84 ? -10.252 3.180 13.477 1.00 77.56 84 LEU A C 1
ATOM 640 O O . LEU A 1 84 ? -10.283 3.314 14.701 1.00 77.56 84 LEU A O 1
ATOM 644 N N . SER A 1 85 ? -11.339 3.302 12.710 1.00 77.19 85 SER A N 1
ATOM 645 C CA . SER A 1 85 ? -12.648 3.650 13.265 1.00 77.19 85 SER A CA 1
ATOM 646 C C . SER A 1 85 ? -13.185 2.560 14.196 1.00 77.19 85 SER A C 1
ATOM 648 O O . SER A 1 85 ? -13.754 2.879 15.240 1.00 77.19 85 SER A O 1
ATOM 650 N N . ARG A 1 86 ? -12.944 1.280 13.874 1.00 72.62 86 ARG A N 1
ATOM 651 C CA . ARG A 1 86 ? -13.399 0.135 14.675 1.00 72.62 86 ARG A CA 1
ATOM 652 C C . ARG A 1 86 ? -12.676 -0.004 16.017 1.00 72.62 86 ARG A C 1
ATOM 654 O O . ARG A 1 86 ? -13.301 -0.435 16.980 1.00 72.62 86 ARG A O 1
ATOM 661 N N . GLN A 1 87 ? -11.380 0.309 16.091 1.00 71.12 87 GLN A N 1
ATOM 662 C CA . GLN A 1 87 ? -10.581 0.056 17.299 1.00 71.12 87 GLN A CA 1
ATOM 663 C C . GLN A 1 87 ? -10.642 1.175 18.350 1.00 71.12 87 GLN A C 1
ATOM 665 O O . GLN A 1 87 ? -10.554 0.875 19.535 1.00 71.12 87 GLN A O 1
ATOM 670 N N . MET A 1 88 ? -10.768 2.446 17.951 1.00 64.06 88 MET A N 1
ATOM 671 C CA . MET A 1 88 ? -10.554 3.588 18.865 1.00 64.06 88 MET A CA 1
ATOM 672 C C . MET A 1 88 ? -11.694 4.624 18.867 1.00 64.06 88 MET A C 1
ATOM 674 O O . MET A 1 88 ? -11.664 5.566 19.659 1.00 64.06 88 MET A O 1
ATOM 678 N N . GLY A 1 89 ? -12.711 4.459 18.010 1.00 63.38 89 GLY A N 1
ATOM 679 C CA . GLY A 1 89 ? -13.806 5.422 17.855 1.00 63.38 89 GLY A CA 1
ATOM 680 C C . GLY A 1 89 ? -13.381 6.739 17.183 1.00 63.38 89 GLY A C 1
ATOM 681 O O . GLY A 1 89 ? -12.200 7.050 17.031 1.00 63.38 89 GLY A O 1
ATOM 682 N N . PHE A 1 90 ? -14.360 7.542 16.754 1.00 65.31 90 PHE A N 1
ATOM 683 C CA . PHE A 1 90 ? -14.136 8.749 15.937 1.00 65.31 90 PHE A CA 1
ATOM 684 C C . PHE A 1 90 ? -13.313 9.864 16.613 1.00 65.31 90 PHE A C 1
ATOM 686 O O . PHE A 1 90 ? -12.809 10.742 15.917 1.00 65.31 90 PHE A O 1
ATOM 693 N N . ALA A 1 91 ? -13.143 9.838 17.940 1.00 68.06 91 ALA A N 1
ATOM 694 C CA . ALA A 1 91 ? -12.543 10.937 18.703 1.00 68.06 91 ALA A CA 1
ATOM 695 C C . ALA A 1 91 ? -11.067 11.217 18.350 1.00 68.06 91 ALA A C 1
ATOM 697 O O . ALA A 1 91 ? -10.658 12.375 18.321 1.00 68.06 91 ALA A O 1
ATOM 698 N N . TYR A 1 92 ? -10.277 10.183 18.037 1.00 75.25 92 TYR A N 1
ATOM 699 C CA . TYR A 1 92 ? -8.840 10.315 17.727 1.00 75.25 92 TYR A CA 1
ATOM 700 C C . TYR A 1 92 ? -8.485 9.947 16.279 1.00 75.25 92 TYR A C 1
ATOM 702 O O . TYR A 1 92 ? -7.309 9.831 15.929 1.00 75.25 92 TYR A O 1
ATOM 710 N N . PHE A 1 93 ? -9.491 9.787 15.417 1.00 75.12 93 PHE A N 1
ATOM 711 C CA . PHE A 1 93 ? -9.322 9.324 14.038 1.00 75.12 93 PHE A CA 1
ATOM 712 C C . PHE A 1 93 ? -8.371 10.213 13.213 1.00 75.12 93 PHE A C 1
ATOM 714 O O . PHE A 1 93 ? -7.492 9.710 12.507 1.00 75.12 93 PHE A O 1
ATOM 721 N N . GLY A 1 94 ? -8.496 11.539 13.340 1.00 75.75 94 GLY A N 1
ATOM 722 C CA . GLY A 1 94 ? -7.629 12.497 12.644 1.00 75.75 94 GLY A CA 1
ATOM 723 C C . GLY A 1 94 ? -6.169 12.448 13.110 1.00 75.75 94 GLY A C 1
ATOM 724 O O . GLY A 1 94 ? -5.253 12.510 12.295 1.00 75.75 94 GLY A O 1
ATOM 725 N N . LEU A 1 95 ? -5.938 12.265 14.413 1.00 79.75 95 LEU A N 1
ATOM 726 C CA . LEU A 1 95 ? -4.588 12.193 14.975 1.00 79.75 95 LEU A CA 1
ATOM 727 C C . LEU A 1 95 ? -3.876 10.895 14.564 1.00 79.75 95 LEU A C 1
ATOM 729 O O . LEU A 1 95 ? -2.717 10.934 14.159 1.00 79.75 95 LEU A O 1
ATOM 733 N N . LEU A 1 96 ? -4.566 9.750 14.633 1.00 77.94 96 LEU A N 1
ATOM 734 C CA . LEU A 1 96 ? -3.975 8.462 14.256 1.00 77.94 96 LEU A CA 1
ATOM 735 C C . LEU A 1 96 ? -3.713 8.355 12.755 1.00 77.94 96 LEU A C 1
ATOM 737 O O . LEU A 1 96 ? -2.670 7.839 12.361 1.00 77.94 96 LEU A O 1
ATOM 741 N N . SER A 1 97 ? -4.638 8.834 11.918 1.00 81.00 97 SER A N 1
ATOM 742 C CA . SER A 1 97 ? -4.398 8.875 10.473 1.00 81.00 97 SER A CA 1
ATOM 743 C C . SER A 1 97 ? -3.189 9.753 10.156 1.00 81.00 97 SER A C 1
ATOM 745 O O . SER A 1 97 ? -2.301 9.305 9.435 1.00 81.00 97 SER A O 1
ATOM 747 N N . GLY A 1 98 ? -3.081 10.932 10.780 1.00 81.50 98 GLY A N 1
ATOM 748 C CA . GLY A 1 98 ? -1.903 11.794 10.681 1.00 81.50 98 GLY A CA 1
ATOM 749 C C . GLY A 1 98 ? -0.603 11.095 11.091 1.00 81.50 98 GLY A C 1
ATOM 750 O O . GLY A 1 98 ? 0.362 11.112 10.332 1.00 81.50 98 GLY A O 1
ATOM 751 N N . LEU A 1 99 ? -0.582 10.409 12.239 1.00 84.94 99 LEU A N 1
ATOM 752 C CA . LEU A 1 99 ? 0.588 9.644 12.693 1.00 84.94 99 LEU A CA 1
ATOM 753 C C . LEU A 1 99 ? 0.967 8.511 11.734 1.00 84.94 99 LEU A C 1
ATOM 755 O O . LEU A 1 99 ? 2.148 8.320 11.448 1.00 84.94 99 LEU A O 1
ATOM 759 N N . ALA A 1 100 ? -0.014 7.781 11.205 1.00 82.88 100 ALA A N 1
ATOM 760 C CA . ALA A 1 100 ? 0.238 6.719 10.241 1.00 82.88 100 ALA A CA 1
ATOM 761 C C . ALA A 1 100 ? 0.800 7.263 8.922 1.00 82.88 100 ALA A C 1
ATOM 763 O O . ALA A 1 100 ? 1.755 6.703 8.381 1.00 82.88 100 ALA A O 1
ATOM 764 N N . PHE A 1 101 ? 0.280 8.396 8.443 1.00 84.44 101 PHE A N 1
ATOM 765 C CA . PHE A 1 101 ? 0.844 9.090 7.289 1.00 84.44 101 PHE A CA 1
ATOM 766 C C . PHE A 1 101 ? 2.262 9.604 7.566 1.00 84.44 101 PHE A C 1
ATOM 768 O O . PHE A 1 101 ? 3.142 9.399 6.730 1.00 84.44 101 PHE A O 1
ATOM 775 N N . CYS A 1 102 ? 2.534 10.173 8.744 1.00 86.50 102 CYS A N 1
ATOM 776 C CA . CYS A 1 102 ? 3.891 10.548 9.153 1.00 86.50 102 CYS A CA 1
ATOM 777 C C . CYS A 1 102 ? 4.840 9.341 9.154 1.00 86.50 102 CYS A C 1
ATOM 779 O O . CYS A 1 102 ? 5.934 9.434 8.602 1.00 86.50 102 CYS A O 1
ATOM 781 N N . GLY A 1 103 ? 4.417 8.191 9.687 1.00 84.19 103 GLY A N 1
ATOM 782 C CA . GLY A 1 103 ? 5.193 6.948 9.625 1.00 84.19 103 GLY A CA 1
ATOM 783 C C . GLY A 1 103 ? 5.460 6.488 8.185 1.00 84.19 103 GLY A C 1
ATOM 784 O O . GLY A 1 103 ? 6.583 6.116 7.841 1.00 84.19 103 GLY A O 1
ATOM 785 N N . SER A 1 104 ? 4.461 6.590 7.305 1.00 82.00 104 SER A N 1
ATOM 786 C CA . SER A 1 104 ? 4.621 6.285 5.875 1.00 82.00 104 SER A CA 1
ATOM 787 C C . SER A 1 104 ? 5.570 7.253 5.148 1.00 82.00 104 SER A C 1
ATOM 789 O O . SER A 1 104 ? 6.261 6.866 4.210 1.00 82.00 104 SER A O 1
ATOM 791 N N . GLY A 1 105 ? 5.649 8.511 5.588 1.00 81.38 105 GLY A N 1
ATOM 792 C CA . GLY A 1 105 ? 6.627 9.477 5.088 1.00 81.38 105 GLY A CA 1
ATOM 793 C C . GLY A 1 105 ? 8.039 9.156 5.574 1.00 81.38 105 GLY A C 1
ATOM 794 O O . GLY A 1 105 ? 8.975 9.133 4.782 1.00 81.38 105 GLY A O 1
ATOM 795 N N . LEU A 1 106 ? 8.191 8.830 6.861 1.00 86.44 106 LEU A N 1
ATOM 796 C CA . LEU A 1 106 ? 9.480 8.460 7.455 1.00 86.44 106 LEU A CA 1
ATOM 797 C C . LEU A 1 106 ? 10.091 7.213 6.807 1.00 86.44 106 LEU A C 1
ATOM 799 O O . LEU A 1 106 ? 11.283 7.189 6.519 1.00 86.44 106 LEU A O 1
ATOM 803 N N . THR A 1 107 ? 9.274 6.201 6.516 1.00 82.56 107 THR A N 1
ATOM 804 C CA . THR A 1 107 ? 9.735 4.985 5.823 1.00 82.56 107 THR A CA 1
ATOM 805 C C . THR A 1 107 ? 10.243 5.262 4.405 1.00 82.56 107 THR A C 1
ATOM 807 O O . THR A 1 107 ? 11.189 4.609 3.969 1.00 82.56 107 THR A O 1
ATOM 810 N N . GLN A 1 108 ? 9.710 6.273 3.707 1.00 80.38 108 GLN A N 1
ATOM 811 C CA . GLN A 1 108 ? 10.191 6.656 2.373 1.00 80.38 108 GLN A CA 1
ATOM 812 C C . GLN A 1 108 ? 11.603 7.253 2.384 1.00 80.38 108 GLN A C 1
ATOM 814 O O . GLN A 1 108 ? 12.340 7.059 1.419 1.00 80.38 108 GLN A O 1
ATOM 819 N N . PHE A 1 109 ? 12.036 7.891 3.477 1.00 80.38 109 PHE A N 1
ATOM 820 C CA . PHE A 1 109 ? 13.427 8.350 3.597 1.00 80.38 109 PHE A CA 1
ATOM 821 C C . PHE A 1 109 ? 14.430 7.191 3.560 1.00 80.38 109 PHE A C 1
ATOM 823 O O . PHE A 1 109 ? 15.554 7.382 3.107 1.00 80.38 109 PHE A O 1
ATOM 830 N N . GLY A 1 110 ? 14.028 5.991 3.991 1.00 77.62 110 GLY A N 1
ATOM 831 C CA . GLY A 1 110 ? 14.863 4.791 3.935 1.00 77.62 110 GLY A CA 1
ATOM 832 C C . GLY A 1 110 ? 14.986 4.176 2.538 1.00 77.62 110 GLY A C 1
ATOM 833 O O . GLY A 1 110 ? 15.916 3.415 2.296 1.00 77.62 110 GLY A O 1
ATOM 834 N N . VAL A 1 111 ? 14.102 4.519 1.596 1.00 79.75 111 VAL A N 1
ATOM 835 C CA . VAL A 1 111 ? 14.103 3.918 0.250 1.00 79.75 111 VAL A CA 1
ATOM 836 C C . VAL A 1 111 ? 15.295 4.402 -0.578 1.00 79.75 111 VAL A C 1
ATOM 838 O O . VAL A 1 111 ? 15.943 3.599 -1.241 1.00 79.75 111 VAL A O 1
ATOM 841 N N . ALA A 1 112 ? 15.630 5.693 -0.500 1.00 75.31 112 ALA A N 1
ATOM 842 C CA . ALA A 1 112 ? 16.761 6.274 -1.226 1.00 75.31 112 ALA A CA 1
ATOM 843 C C . ALA A 1 112 ? 18.133 5.651 -0.870 1.00 75.31 112 ALA A C 1
ATOM 845 O O . ALA A 1 112 ? 18.840 5.239 -1.789 1.00 75.31 112 ALA A O 1
ATOM 846 N N . PRO A 1 113 ? 18.536 5.524 0.413 1.00 77.69 113 PRO A N 1
ATOM 847 C CA . PRO A 1 113 ? 19.817 4.909 0.762 1.00 77.69 113 PRO A CA 1
ATOM 848 C C . PRO A 1 113 ? 19.852 3.401 0.486 1.00 77.69 113 PRO A C 1
ATOM 850 O O . PRO A 1 113 ? 20.906 2.878 0.144 1.00 77.69 113 PRO A O 1
ATOM 853 N N . VAL A 1 114 ? 18.721 2.698 0.606 1.00 77.00 114 VAL A N 1
ATOM 854 C CA . VAL A 1 114 ? 18.645 1.266 0.274 1.00 77.00 114 VAL A CA 1
ATOM 855 C C . VAL A 1 114 ? 18.793 1.041 -1.229 1.00 77.00 114 VAL A C 1
ATOM 857 O O . VAL A 1 114 ? 19.487 0.115 -1.627 1.00 77.00 114 VAL A O 1
ATOM 860 N N . ALA A 1 115 ? 18.203 1.899 -2.065 1.00 71.38 115 ALA A N 1
ATOM 861 C CA . ALA A 1 115 ? 18.372 1.818 -3.514 1.00 71.38 115 ALA A CA 1
ATOM 862 C C . ALA A 1 115 ? 19.844 1.993 -3.929 1.00 71.38 115 ALA A C 1
ATOM 864 O O . ALA A 1 115 ? 20.342 1.215 -4.734 1.00 71.38 115 ALA A O 1
ATOM 865 N N . LEU A 1 116 ? 20.559 2.937 -3.305 1.00 74.25 116 LEU A N 1
ATOM 866 C CA . LEU A 1 116 ? 21.992 3.165 -3.543 1.00 74.25 116 LEU A CA 1
ATOM 867 C C . LEU A 1 116 ? 22.906 2.028 -3.054 1.00 74.25 116 LEU A C 1
ATOM 869 O O . LEU A 1 116 ? 24.062 1.978 -3.450 1.00 74.25 116 LEU A O 1
ATOM 873 N N . LEU A 1 117 ? 22.427 1.156 -2.162 1.00 73.56 117 LEU A N 1
ATOM 874 C CA . LEU A 1 117 ? 23.168 -0.012 -1.665 1.00 73.56 117 LEU A CA 1
ATOM 875 C C . LEU A 1 117 ? 22.985 -1.262 -2.540 1.00 73.56 117 LEU A C 1
ATOM 877 O O . LEU A 1 117 ? 23.684 -2.251 -2.326 1.00 73.56 117 LEU A O 1
ATOM 881 N N . VAL A 1 118 ? 22.003 -1.247 -3.446 1.00 63.31 118 VAL A N 1
ATOM 882 C CA . VAL A 1 118 ? 21.616 -2.389 -4.290 1.00 63.31 118 VAL A CA 1
ATOM 883 C C . VAL A 1 118 ? 22.064 -2.207 -5.751 1.00 63.31 118 VAL A C 1
ATOM 885 O O . VAL A 1 118 ? 22.168 -3.208 -6.460 1.00 63.31 118 VAL A O 1
ATOM 888 N N . GLU A 1 119 ? 22.355 -0.974 -6.187 1.00 46.94 119 GLU A N 1
ATOM 889 C CA . GLU A 1 119 ? 23.150 -0.682 -7.402 1.00 46.94 119 GLU A CA 1
ATOM 890 C C . GLU A 1 119 ? 24.646 -0.965 -7.197 1.00 46.94 119 GLU A C 1
ATOM 892 O O . GLU A 1 119 ? 25.271 -1.467 -8.160 1.00 46.94 119 GLU A O 1
#

Solvent-accessible surface area (backbone atoms only — not comparable to full-atom values): 6390 Å² total; per-residue (Å²): 113,70,66,61,53,51,50,52,52,50,43,55,52,38,43,61,57,21,56,71,46,29,64,55,39,48,50,44,39,73,75,72,28,65,69,61,46,50,52,51,37,50,52,40,45,52,51,26,53,56,34,56,75,58,22,88,79,38,75,68,46,41,54,48,26,43,46,39,44,24,45,28,51,29,37,44,53,57,51,51,55,51,52,50,45,70,74,69,38,78,89,50,47,70,59,52,52,50,51,53,51,50,51,58,53,58,57,51,66,54,50,61,63,51,52,69,72,74,112

Radius of gyration: 16.4 Å; Cα contacts (8 Å, |Δi|>4): 75; chains: 1; bounding box: 44×24×41 Å

Sequence (119 aa):
MDEQHALTRWLSFLDAGAIVAAPLSGYMLDSVGFAPTAVCTIMVGLTQQVLLLVAGSSSLIMIFSFAVYALYRSFLFPYFFASLSRQMGFAYFGLLSGLAFCGSGLTQFGVAPVALLVE

pLDDT: mean 79.58, std 7.0, range [46.94, 89.94]

Nearest PDB structures (foldseek):
  8wll-assembly1_A  TM=8.602E-01  e=1.405E-01  Homo sapiens
  8ucp-assembly1_A  TM=8.118E-01  e=1.279E+00  Homo sapiens
  7da5-assembly1_A  TM=6.822E-01  e=1.014E+00  Homo sapiens
  8ucj-assembly1_A  TM=7.990E-01  e=2.287E+00  Homo sapiens
  6kkj-assembly1_B  TM=7.751E-01  e=2.885E+00  Escherichia coli K-12